Protein AF-A0A541BA22-F1 (afdb_monomer_lite)

pLDDT: mean 78.07, std 19.27, range [31.56, 95.25]

Organism: NCBI:txid2546320

Structure (mmCIF, N/CA/C/O backbone):
data_AF-A0A541BA22-F1
#
_entry.id   AF-A0A541BA22-F1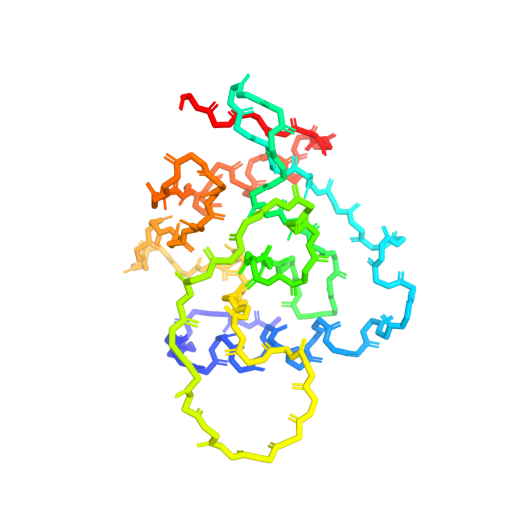
#
loop_
_atom_site.group_PDB
_atom_site.id
_atom_site.type_symbol
_atom_site.label_atom_id
_atom_site.label_alt_id
_atom_site.label_comp_id
_atom_site.label_asym_id
_atom_site.label_entity_id
_atom_site.label_seq_id
_atom_site.pdbx_PDB_ins_code
_atom_site.Cartn_x
_atom_site.Cartn_y
_atom_site.Cartn_z
_atom_site.occupancy
_atom_site.B_iso_or_equiv
_atom_site.auth_seq_id
_atom_site.auth_comp_id
_atom_site.auth_asym_id
_atom_site.auth_atom_id
_atom_site.pdbx_PDB_model_num
ATOM 1 N N . MET A 1 1 ? -7.086 6.406 15.355 1.00 49.22 1 MET A N 1
ATOM 2 C CA . MET A 1 1 ? -6.032 6.806 16.316 1.00 49.22 1 MET A CA 1
ATOM 3 C C . MET A 1 1 ? -5.311 8.042 15.780 1.00 49.22 1 MET A C 1
ATOM 5 O O . MET A 1 1 ? -5.298 8.222 14.571 1.00 49.22 1 MET A O 1
ATOM 9 N N . ASN A 1 2 ? -4.758 8.923 16.625 1.00 51.38 2 ASN A N 1
ATOM 10 C CA . ASN A 1 2 ? -3.969 10.071 16.149 1.00 51.38 2 ASN A CA 1
ATOM 11 C C . ASN A 1 2 ? -2.578 9.576 15.714 1.00 51.38 2 ASN A C 1
ATOM 13 O O . ASN A 1 2 ? -1.650 9.557 16.512 1.00 51.38 2 ASN A O 1
ATOM 17 N N . THR A 1 3 ? -2.424 9.203 14.443 1.00 53.69 3 THR A N 1
ATOM 18 C CA . THR A 1 3 ? -1.160 8.749 13.819 1.00 53.69 3 THR A CA 1
ATOM 19 C C . THR A 1 3 ? -0.038 9.803 13.823 1.00 53.69 3 THR A C 1
ATOM 21 O O . THR A 1 3 ? 1.082 9.524 13.413 1.00 53.69 3 THR A O 1
ATOM 24 N N . ARG A 1 4 ? -0.306 11.014 14.329 1.00 60.06 4 ARG A N 1
ATOM 25 C CA . ARG A 1 4 ? 0.582 12.189 14.311 1.00 60.06 4 ARG A CA 1
ATOM 26 C C . ARG A 1 4 ? 1.812 12.110 15.228 1.00 60.06 4 ARG A C 1
ATOM 28 O O . ARG A 1 4 ? 2.644 13.006 15.162 1.00 60.06 4 ARG A O 1
ATOM 35 N N . THR A 1 5 ? 1.935 11.093 16.083 1.00 70.12 5 THR A N 1
ATOM 36 C CA . THR A 1 5 ? 3.045 10.973 17.056 1.00 70.12 5 THR A CA 1
ATOM 37 C C . THR A 1 5 ? 3.748 9.615 17.039 1.00 70.12 5 THR A C 1
ATOM 39 O O . THR A 1 5 ? 4.572 9.348 17.909 1.00 70.12 5 THR A O 1
ATOM 42 N N . VAL A 1 6 ? 3.420 8.743 16.085 1.00 77.25 6 VAL A N 1
ATOM 43 C CA . VAL A 1 6 ? 3.931 7.367 16.036 1.00 77.25 6 VAL A CA 1
ATOM 44 C C . VAL A 1 6 ? 5.234 7.328 15.237 1.00 77.25 6 VAL A C 1
ATOM 46 O O . VAL A 1 6 ? 5.302 7.854 14.128 1.00 77.25 6 VAL A O 1
ATOM 49 N N . SER A 1 7 ? 6.280 6.698 15.780 1.00 83.19 7 SER A N 1
ATOM 50 C CA . SER A 1 7 ? 7.552 6.541 15.057 1.00 83.19 7 SER A CA 1
ATOM 51 C C . SER A 1 7 ? 7.399 5.633 13.821 1.00 83.19 7 SER A C 1
ATOM 53 O O . SER A 1 7 ? 6.570 4.721 13.835 1.00 83.19 7 SER A O 1
ATOM 55 N N . PRO A 1 8 ? 8.235 5.766 12.771 1.00 83.12 8 PRO A N 1
ATOM 56 C CA . PRO A 1 8 ? 8.148 4.894 11.595 1.00 83.12 8 PRO A CA 1
ATOM 57 C C . PRO A 1 8 ? 8.304 3.397 11.898 1.00 83.12 8 PRO A C 1
ATOM 59 O O . PRO A 1 8 ? 7.750 2.553 11.203 1.00 83.12 8 PRO A O 1
ATOM 62 N N . SER A 1 9 ? 9.086 3.018 12.911 1.00 84.62 9 SER A N 1
ATOM 63 C CA . SER A 1 9 ? 9.182 1.621 13.365 1.00 84.62 9 SER A CA 1
ATOM 64 C C . SER A 1 9 ? 7.898 1.136 14.030 1.00 84.62 9 SER A C 1
ATOM 66 O O . SER A 1 9 ? 7.457 0.022 13.763 1.00 84.62 9 SER A O 1
ATOM 68 N N . GLU A 1 10 ? 7.289 1.972 14.865 1.00 86.31 10 GLU A N 1
ATOM 69 C CA . GLU A 1 10 ? 6.065 1.634 15.587 1.00 86.31 10 GLU A CA 1
ATOM 70 C C . GLU A 1 10 ? 4.869 1.559 14.636 1.00 86.31 10 GLU A C 1
ATOM 72 O O . GLU A 1 10 ? 4.115 0.592 14.682 1.00 86.31 10 GLU A O 1
ATOM 77 N N . ARG A 1 11 ? 4.767 2.483 13.674 1.00 88.75 11 ARG A N 1
ATOM 78 C CA . ARG A 1 11 ? 3.733 2.442 12.633 1.00 88.75 11 ARG A CA 1
ATOM 79 C C . ARG A 1 11 ? 3.809 1.158 11.812 1.00 88.75 11 ARG A C 1
ATOM 81 O O . ARG A 1 11 ? 2.783 0.533 11.561 1.00 88.75 11 ARG A O 1
ATOM 88 N N . ARG A 1 12 ? 5.019 0.720 11.453 1.00 87.44 12 ARG A N 1
ATOM 89 C CA . ARG A 1 12 ? 5.233 -0.556 10.754 1.00 87.44 12 ARG A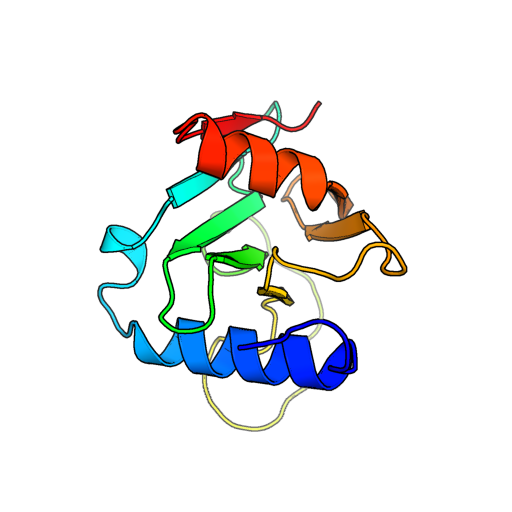 CA 1
ATOM 90 C C . ARG A 1 12 ? 4.843 -1.762 11.612 1.00 87.44 12 ARG A C 1
ATOM 92 O O . ARG A 1 12 ? 4.260 -2.705 11.089 1.00 87.44 12 ARG A O 1
ATOM 99 N N . ALA A 1 13 ? 5.117 -1.735 12.917 1.00 88.81 13 ALA A N 1
ATOM 100 C CA . ALA A 1 13 ? 4.706 -2.801 13.836 1.00 88.81 13 ALA A CA 1
ATOM 101 C C . ALA A 1 13 ? 3.175 -2.877 13.996 1.00 88.81 13 ALA A C 1
ATOM 103 O O . ALA A 1 13 ? 2.604 -3.970 13.970 1.00 88.81 13 ALA A O 1
ATOM 104 N N . ILE A 1 14 ? 2.509 -1.721 14.090 1.00 91.00 14 ILE A N 1
ATOM 105 C CA . ILE A 1 14 ? 1.045 -1.609 14.114 1.00 91.00 14 ILE A CA 1
ATOM 106 C C . ILE A 1 14 ? 0.463 -2.142 12.803 1.00 91.00 14 ILE A C 1
ATOM 108 O O . ILE A 1 14 ? -0.378 -3.036 12.823 1.00 91.00 14 ILE A O 1
ATOM 112 N N . ALA A 1 15 ? 0.970 -1.667 11.662 1.00 90.94 15 ALA A N 1
ATOM 113 C CA . ALA A 1 15 ? 0.528 -2.101 10.340 1.00 90.94 15 ALA A CA 1
ATOM 114 C C . ALA A 1 15 ? 0.686 -3.611 10.142 1.00 90.94 15 ALA A C 1
ATOM 116 O O . ALA A 1 15 ? -0.220 -4.263 9.628 1.00 90.94 15 ALA A O 1
ATOM 117 N N . ARG A 1 16 ? 1.820 -4.175 10.578 1.00 90.69 16 ARG A N 1
ATOM 118 C CA . ARG A 1 16 ? 2.067 -5.619 10.537 1.00 90.69 16 ARG A CA 1
ATOM 119 C C . ARG A 1 16 ? 1.009 -6.371 11.333 1.00 90.69 16 ARG A C 1
ATOM 121 O O . ARG A 1 16 ? 0.335 -7.225 10.772 1.00 90.69 16 ARG A O 1
ATOM 128 N N . THR A 1 17 ? 0.829 -6.001 12.598 1.00 91.88 17 THR A N 1
ATOM 129 C CA . THR A 1 17 ? -0.149 -6.636 13.492 1.00 91.88 17 THR A CA 1
ATOM 130 C C . THR A 1 17 ? -1.564 -6.559 12.912 1.00 91.88 17 THR A C 1
ATOM 132 O O . THR A 1 17 ? -2.296 -7.546 12.922 1.00 91.88 17 THR A O 1
ATOM 135 N N . ALA A 1 18 ? -1.932 -5.409 12.345 1.00 92.06 18 ALA A N 1
ATOM 136 C CA . ALA A 1 18 ? -3.244 -5.183 11.756 1.00 92.06 18 ALA A CA 1
ATOM 137 C C . ALA A 1 18 ? -3.470 -6.003 10.472 1.00 92.06 18 ALA A C 1
ATOM 139 O O . ALA A 1 18 ? -4.567 -6.511 10.252 1.00 92.06 18 ALA A O 1
ATOM 140 N N . VAL A 1 19 ? -2.438 -6.174 9.637 1.00 90.56 19 VAL A N 1
ATOM 141 C CA . VAL A 1 19 ? -2.486 -7.044 8.450 1.00 90.56 19 VAL A CA 1
ATOM 142 C C . VAL A 1 19 ? -2.542 -8.519 8.846 1.00 90.56 19 VAL A C 1
ATOM 144 O O . VAL A 1 19 ? -3.310 -9.274 8.251 1.00 90.56 19 VAL A O 1
ATOM 147 N N . ASP A 1 20 ? -1.774 -8.934 9.853 1.00 89.75 20 ASP A N 1
ATOM 148 C CA . ASP A 1 20 ? -1.761 -10.317 10.340 1.00 89.75 20 ASP A CA 1
ATOM 149 C C . ASP A 1 20 ? -3.123 -10.706 10.946 1.00 89.75 20 ASP A C 1
ATOM 151 O O . ASP A 1 20 ? -3.604 -11.823 10.735 1.00 89.75 20 ASP A O 1
ATOM 155 N N . ALA A 1 21 ? -3.803 -9.761 11.606 1.00 91.44 21 ALA A N 1
ATOM 156 C CA . ALA A 1 21 ? -5.153 -9.939 12.143 1.00 91.44 21 ALA A CA 1
ATOM 157 C C . ALA A 1 21 ? -6.222 -10.220 11.065 1.00 91.44 21 ALA A C 1
ATOM 159 O O . ALA A 1 21 ? -7.239 -10.844 11.371 1.00 91.44 21 ALA A O 1
ATOM 160 N N . LEU A 1 22 ? -5.992 -9.839 9.799 1.00 89.25 22 LEU A N 1
ATOM 161 C CA . LEU A 1 22 ? -6.892 -10.179 8.683 1.00 89.25 22 LEU A CA 1
ATOM 162 C C . LEU A 1 22 ? -6.898 -11.685 8.365 1.00 89.25 22 LEU A C 1
ATOM 164 O O . LEU A 1 22 ? -7.820 -12.199 7.723 1.00 89.25 22 LEU A O 1
ATOM 168 N N . GLY A 1 23 ? -5.854 -12.408 8.777 1.00 86.81 23 GLY A N 1
ATOM 169 C CA . GLY A 1 23 ? -5.737 -13.849 8.598 1.00 86.81 23 GLY A CA 1
ATOM 170 C C . GLY A 1 23 ? -5.786 -14.308 7.134 1.00 86.81 23 GLY A C 1
ATOM 171 O O . GLY A 1 23 ? -5.348 -13.630 6.202 1.00 86.81 23 GLY A O 1
ATOM 172 N N . ARG A 1 24 ? -6.322 -15.518 6.913 1.00 80.94 24 ARG A N 1
ATOM 173 C CA . ARG A 1 24 ? -6.329 -16.184 5.591 1.00 80.94 24 ARG A CA 1
ATOM 174 C C . ARG A 1 24 ? -7.193 -15.476 4.543 1.00 80.94 24 ARG A C 1
ATOM 176 O O . ARG A 1 24 ? -6.981 -15.694 3.355 1.00 80.94 24 ARG A O 1
ATOM 183 N N . GLN A 1 25 ? -8.141 -14.644 4.970 1.00 82.81 25 GLN A N 1
ATOM 184 C CA . GLN A 1 25 ? -9.073 -13.919 4.102 1.00 82.81 25 GLN A CA 1
ATOM 185 C C . GLN A 1 25 ? -8.613 -12.487 3.804 1.00 82.81 25 GLN A C 1
ATOM 187 O O . GLN A 1 25 ? -9.383 -11.691 3.278 1.00 82.81 25 GLN A O 1
ATOM 192 N N . ARG A 1 26 ? -7.335 -12.148 4.053 1.00 86.88 26 ARG A N 1
ATOM 193 C CA . ARG A 1 26 ? -6.797 -10.797 3.806 1.00 86.88 26 ARG A CA 1
ATOM 194 C C . 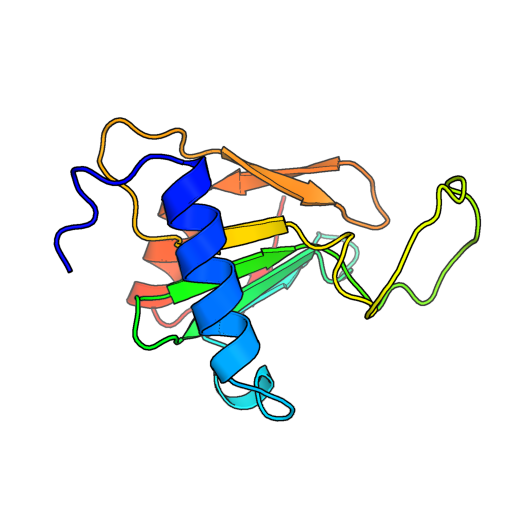ARG A 1 26 ? -7.124 -10.229 2.420 1.00 86.88 26 ARG A C 1
ATOM 196 O O . ARG A 1 26 ? -7.295 -9.025 2.279 1.00 86.88 26 ARG A O 1
ATOM 203 N N . SER A 1 27 ? -7.254 -11.074 1.396 1.00 85.88 27 SER A N 1
ATOM 204 C CA . SER A 1 27 ? -7.618 -10.650 0.038 1.00 85.88 27 SER A CA 1
ATOM 205 C C . SER A 1 27 ? -8.991 -9.982 -0.076 1.00 85.88 27 SER A C 1
ATOM 207 O O . SER A 1 27 ? -9.137 -9.116 -0.937 1.00 85.88 27 SER A O 1
ATOM 209 N N . ASP A 1 28 ? -9.947 -10.311 0.795 1.00 90.38 28 ASP A N 1
ATOM 210 C CA . ASP A 1 28 ? -11.284 -9.696 0.819 1.00 90.38 28 ASP A CA 1
ATOM 211 C C . ASP A 1 28 ? -11.236 -8.249 1.335 1.00 90.38 28 ASP A C 1
ATOM 213 O O . ASP A 1 28 ? -12.125 -7.441 1.076 1.00 90.38 28 ASP A O 1
ATOM 217 N N . HIS A 1 29 ? -10.145 -7.897 2.017 1.00 91.75 29 HIS A N 1
ATOM 218 C CA . HIS A 1 29 ? -9.879 -6.561 2.536 1.00 91.75 29 HIS A CA 1
ATOM 219 C C . HIS A 1 29 ? -9.018 -5.720 1.583 1.00 91.75 29 HIS A C 1
ATOM 221 O O . HIS A 1 29 ? -8.621 -4.612 1.942 1.00 91.75 29 HIS A O 1
ATOM 227 N N . ALA A 1 30 ? -8.690 -6.217 0.386 1.00 93.44 30 ALA A N 1
ATOM 228 C CA . ALA A 1 30 ? -7.867 -5.485 -0.571 1.00 93.44 30 ALA A CA 1
ATOM 229 C C . ALA A 1 30 ? -8.607 -4.248 -1.110 1.00 93.44 30 ALA A C 1
ATOM 231 O O . ALA A 1 30 ? -9.662 -4.354 -1.729 1.00 93.44 30 ALA A O 1
ATOM 232 N N . LEU A 1 31 ? -8.017 -3.071 -0.908 1.00 94.75 31 LEU A N 1
ATOM 233 C CA . LEU A 1 31 ? -8.516 -1.791 -1.406 1.00 94.75 31 LEU A CA 1
ATOM 234 C C . LEU A 1 31 ? -7.915 -1.452 -2.770 1.00 94.75 31 LEU A C 1
ATOM 236 O O . LEU A 1 31 ? -8.653 -1.151 -3.706 1.00 94.75 31 LEU A O 1
ATOM 240 N N . VAL A 1 32 ? -6.584 -1.537 -2.879 1.00 95.25 32 VAL A N 1
ATOM 241 C CA . VAL A 1 32 ? -5.817 -1.163 -4.077 1.00 95.25 32 VAL A CA 1
ATOM 242 C C . VAL A 1 32 ? -4.774 -2.233 -4.368 1.00 95.25 32 VAL A C 1
ATOM 244 O O . VAL A 1 32 ? -4.025 -2.637 -3.478 1.00 95.25 32 VAL A O 1
ATOM 247 N N . ARG A 1 33 ? -4.691 -2.678 -5.622 1.00 93.69 33 ARG A N 1
ATOM 248 C CA . ARG A 1 33 ? -3.613 -3.541 -6.117 1.00 93.69 33 ARG A CA 1
ATOM 249 C C . ARG A 1 33 ? -2.672 -2.730 -6.990 1.00 93.69 33 ARG A C 1
ATOM 251 O O . ARG A 1 33 ? -3.109 -2.069 -7.926 1.00 93.69 33 ARG A O 1
ATOM 258 N N . VAL A 1 34 ? -1.384 -2.810 -6.695 1.00 92.00 34 VAL A N 1
ATOM 259 C CA . VAL A 1 34 ? -0.344 -2.103 -7.434 1.00 92.00 34 VAL A CA 1
ATOM 260 C C . VAL A 1 34 ? 0.369 -3.078 -8.356 1.00 92.00 34 VAL A C 1
ATOM 262 O O . VAL A 1 34 ? 0.830 -4.139 -7.921 1.00 92.00 34 VAL A O 1
ATOM 265 N N . THR A 1 35 ? 0.486 -2.698 -9.623 1.00 91.56 35 THR A N 1
ATOM 266 C CA . THR A 1 35 ? 1.202 -3.453 -10.654 1.00 91.56 35 THR A CA 1
ATOM 267 C C . THR A 1 35 ? 2.283 -2.598 -11.305 1.00 91.56 35 THR A C 1
ATOM 269 O O . THR A 1 35 ? 2.245 -1.375 -11.213 1.00 91.56 35 THR A O 1
ATOM 272 N N . CYS A 1 36 ? 3.283 -3.218 -11.927 1.00 87.81 36 CYS A N 1
ATOM 273 C CA . CYS A 1 36 ? 4.219 -2.506 -12.802 1.00 87.81 36 CYS A CA 1
ATOM 274 C C . CYS A 1 36 ? 3.743 -2.546 -14.269 1.00 87.81 36 CYS A C 1
ATOM 276 O O . CYS A 1 36 ? 2.844 -3.330 -14.581 1.00 87.81 36 CYS A O 1
ATOM 278 N N . PRO A 1 37 ? 4.376 -1.803 -15.201 1.00 87.31 37 PRO A N 1
ATOM 279 C CA . PRO A 1 37 ? 4.008 -1.831 -16.623 1.00 87.31 37 PRO A CA 1
ATOM 280 C C . PRO A 1 37 ? 4.087 -3.223 -17.267 1.00 87.31 37 PRO A C 1
ATOM 282 O O . PRO A 1 37 ? 3.364 -3.515 -18.213 1.00 87.31 37 PRO A O 1
ATOM 285 N N . ALA A 1 38 ? 4.933 -4.110 -16.731 1.00 85.56 38 ALA A N 1
ATOM 286 C CA . ALA A 1 38 ? 5.019 -5.516 -17.136 1.00 85.56 38 ALA A CA 1
ATOM 287 C C . ALA A 1 38 ? 3.968 -6.416 -16.447 1.00 85.56 38 ALA A C 1
ATOM 289 O O . ALA A 1 38 ? 4.098 -7.636 -16.450 1.00 85.56 38 ALA A O 1
ATOM 290 N N . SER A 1 39 ? 2.950 -5.822 -15.816 1.00 84.69 39 SER A N 1
ATOM 291 C CA . SER A 1 39 ? 1.857 -6.495 -15.100 1.00 84.69 39 SER A CA 1
ATOM 292 C C . SER A 1 39 ? 2.282 -7.371 -13.914 1.00 84.69 39 SER A C 1
ATOM 294 O O . SER A 1 39 ? 1.489 -8.170 -13.419 1.00 84.69 39 SER A O 1
ATOM 296 N N . HIS A 1 40 ? 3.504 -7.214 -13.398 1.00 86.12 40 HIS A N 1
ATOM 297 C CA . HIS A 1 40 ? 3.889 -7.869 -12.150 1.00 86.12 40 HIS A CA 1
ATOM 298 C C . HIS A 1 40 ? 3.178 -7.214 -10.970 1.00 86.12 40 HIS A C 1
ATOM 300 O O . HIS A 1 40 ? 3.075 -5.988 -10.908 1.00 86.12 40 HIS A O 1
ATOM 306 N N . HIS A 1 41 ? 2.755 -8.024 -10.002 1.00 87.06 41 HIS A N 1
ATOM 307 C CA . HIS A 1 41 ? 2.292 -7.525 -8.712 1.00 87.06 41 HIS A CA 1
ATOM 308 C C . HIS A 1 41 ? 3.451 -6.869 -7.951 1.00 87.06 41 HIS A C 1
ATOM 310 O O . HIS A 1 41 ? 4.570 -7.386 -7.938 1.00 87.06 41 HIS A O 1
ATOM 316 N N . VAL A 1 42 ? 3.181 -5.707 -7.361 1.00 88.44 42 VAL A N 1
ATOM 317 C CA . VAL A 1 42 ? 4.173 -4.906 -6.632 1.00 88.44 42 VAL A CA 1
ATOM 318 C C . VAL A 1 42 ? 3.778 -4.749 -5.168 1.00 88.44 42 VAL A C 1
ATOM 320 O O . VAL A 1 42 ? 4.609 -4.925 -4.278 1.00 88.44 42 VAL A O 1
ATOM 323 N N . ALA A 1 43 ? 2.515 -4.407 -4.914 1.00 91.25 43 ALA A N 1
ATOM 324 C CA . ALA A 1 43 ? 1.995 -4.196 -3.572 1.00 91.25 43 ALA A CA 1
ATOM 325 C C . ALA A 1 43 ? 0.470 -4.346 -3.534 1.00 91.25 43 ALA A C 1
ATOM 327 O O . ALA A 1 43 ? -0.209 -4.255 -4.560 1.00 91.25 43 ALA A O 1
ATOM 328 N N . THR A 1 44 ? -0.074 -4.535 -2.338 1.00 93.62 44 THR A N 1
ATOM 329 C CA . THR A 1 44 ? -1.515 -4.444 -2.080 1.00 93.62 44 THR A CA 1
ATOM 330 C C . THR A 1 44 ? -1.750 -3.546 -0.876 1.00 93.62 44 THR A C 1
ATOM 332 O O . THR A 1 44 ? -1.053 -3.673 0.126 1.00 93.62 44 THR A O 1
ATOM 335 N N . VAL A 1 45 ? -2.739 -2.660 -0.966 1.00 94.81 45 VAL A N 1
ATOM 336 C CA . VAL A 1 45 ? -3.271 -1.917 0.178 1.00 94.81 45 VAL A CA 1
ATOM 337 C C . VAL A 1 45 ? -4.468 -2.679 0.727 1.00 94.81 45 VAL A C 1
ATOM 339 O O . VAL A 1 45 ? -5.403 -2.963 -0.021 1.00 94.81 45 VAL A O 1
ATOM 342 N N . TYR A 1 46 ? -4.458 -2.987 2.018 1.00 95.12 46 TYR A N 1
ATOM 343 C CA . TYR A 1 46 ? -5.551 -3.639 2.727 1.00 95.12 46 TYR A CA 1
ATOM 344 C C . TYR A 1 46 ? -6.250 -2.666 3.667 1.00 95.12 46 TYR A C 1
ATOM 346 O O . TYR A 1 46 ? -5.617 -1.815 4.287 1.00 95.12 46 TYR A O 1
ATOM 354 N N . ARG A 1 47 ? -7.564 -2.822 3.810 1.00 94.56 47 ARG A N 1
ATOM 355 C CA . ARG A 1 47 ? -8.333 -2.210 4.889 1.00 94.56 47 ARG A CA 1
ATOM 356 C C . ARG A 1 47 ? -8.014 -2.942 6.188 1.00 94.56 47 ARG A C 1
ATOM 358 O O . ARG A 1 47 ? -8.255 -4.143 6.270 1.00 94.56 47 ARG A O 1
ATOM 365 N N . THR A 1 48 ? -7.547 -2.219 7.198 1.00 93.62 48 THR A N 1
ATOM 366 C CA . THR A 1 48 ? -7.358 -2.748 8.556 1.00 93.62 48 THR A CA 1
ATOM 367 C C . THR A 1 48 ? -8.082 -1.865 9.575 1.00 93.62 48 THR A C 1
ATOM 369 O O . THR A 1 48 ? -8.508 -0.760 9.232 1.00 93.62 48 THR A O 1
ATOM 372 N N . GLU A 1 49 ? -8.243 -2.341 10.812 1.00 90.19 49 GLU A N 1
ATOM 373 C CA . GLU A 1 49 ? -8.854 -1.556 11.901 1.00 90.19 49 GLU A CA 1
ATOM 374 C C . GLU A 1 49 ? -8.022 -0.316 12.270 1.00 90.19 49 GLU A C 1
ATOM 376 O O . GLU A 1 49 ? -8.571 0.708 12.673 1.00 90.19 49 GLU A O 1
ATOM 381 N N . GLU A 1 50 ? -6.710 -0.382 12.039 1.00 89.12 50 GLU A N 1
ATOM 382 C CA . GLU A 1 50 ? -5.745 0.690 12.308 1.00 89.12 50 GLU A CA 1
ATOM 383 C C . GLU A 1 50 ? -5.636 1.710 11.161 1.00 89.12 50 GLU A C 1
ATOM 385 O O . GLU A 1 50 ? -4.891 2.683 11.260 1.00 89.12 50 GLU A O 1
ATOM 390 N N . GLY A 1 51 ? -6.380 1.491 10.073 1.00 91.56 51 GLY A N 1
ATOM 391 C CA . GLY A 1 51 ? -6.320 2.274 8.840 1.00 91.56 51 GLY A CA 1
ATOM 392 C C . GLY A 1 51 ? -5.816 1.453 7.649 1.00 91.56 51 GLY A C 1
ATOM 393 O O . GLY A 1 51 ? -5.502 0.264 7.777 1.00 91.56 51 GLY A O 1
ATOM 394 N N . PRO A 1 52 ? -5.771 2.025 6.436 1.00 93.88 52 PRO A N 1
ATOM 395 C CA . PRO A 1 52 ? -5.289 1.294 5.276 1.00 93.88 52 PRO A CA 1
ATOM 396 C C . PRO A 1 52 ? -3.780 1.010 5.384 1.00 93.88 52 PRO A C 1
ATOM 398 O O . PRO A 1 52 ? -2.979 1.912 5.638 1.00 93.88 52 PRO A O 1
ATOM 401 N N . ALA A 1 53 ? -3.386 -0.244 5.165 1.00 93.31 53 ALA A N 1
ATOM 402 C CA . ALA A 1 53 ? -2.004 -0.709 5.270 1.00 93.31 53 ALA A CA 1
ATOM 403 C C . ALA A 1 53 ? -1.497 -1.230 3.926 1.00 93.31 53 ALA A C 1
ATOM 405 O O . ALA A 1 53 ? -2.165 -2.033 3.276 1.00 93.31 53 ALA A O 1
ATOM 406 N N . VAL A 1 54 ? -0.313 -0.791 3.504 1.00 92.88 54 VAL A N 1
ATOM 407 C CA . VAL A 1 54 ? 0.374 -1.316 2.324 1.00 92.88 54 VAL A CA 1
ATOM 408 C C . VAL A 1 54 ? 1.209 -2.535 2.697 1.00 92.88 54 VAL A C 1
ATOM 410 O O . VAL A 1 54 ? 1.853 -2.569 3.743 1.00 92.88 54 VAL A O 1
ATOM 413 N N . VAL A 1 55 ? 1.229 -3.522 1.808 1.00 91.44 55 VAL A N 1
ATOM 414 C CA . VAL A 1 55 ? 2.091 -4.703 1.885 1.00 91.44 55 VAL A CA 1
ATOM 415 C C . VAL A 1 55 ? 2.839 -4.850 0.566 1.00 91.44 55 VAL A C 1
ATOM 417 O O . VAL A 1 55 ? 2.205 -4.935 -0.490 1.00 91.44 55 VAL A O 1
ATOM 420 N N . SER A 1 56 ? 4.171 -4.912 0.616 1.00 87.56 56 SER A N 1
ATOM 421 C CA . SER A 1 56 ? 5.042 -5.165 -0.537 1.00 87.56 56 SER A CA 1
ATOM 422 C C . SER A 1 56 ? 6.041 -6.315 -0.271 1.00 87.56 56 SER A C 1
ATOM 424 O O . SER A 1 56 ? 6.855 -6.258 0.643 1.00 87.56 56 SER A O 1
ATOM 426 N N . GLY A 1 57 ? 5.940 -7.367 -1.103 1.00 72.44 57 GLY A N 1
ATOM 427 C CA . GLY A 1 57 ? 6.829 -8.541 -1.303 1.00 72.44 57 GLY A CA 1
ATOM 428 C C . GLY A 1 57 ? 7.148 -9.475 -0.115 1.00 72.44 57 GLY A C 1
ATOM 429 O O . GLY A 1 57 ? 7.992 -9.126 0.680 1.00 72.44 57 GLY A O 1
ATOM 430 N N . GLY A 1 58 ? 6.689 -10.733 0.018 1.00 49.12 58 GLY A N 1
ATOM 431 C CA . GLY A 1 58 ? 6.005 -11.662 -0.905 1.00 49.12 58 GLY A CA 1
ATOM 432 C C . GLY A 1 58 ? 5.190 -12.760 -0.165 1.00 49.12 58 GLY A C 1
ATOM 433 O O . GLY A 1 58 ? 5.039 -12.630 1.045 1.00 49.12 58 GLY A O 1
ATOM 434 N N . PRO A 1 59 ? 4.649 -13.829 -0.818 1.00 47.31 59 PRO A N 1
ATOM 435 C CA . PRO A 1 59 ? 5.004 -14.401 -2.123 1.00 47.31 59 PRO A CA 1
ATOM 436 C C . PRO A 1 59 ? 3.863 -14.407 -3.167 1.00 47.31 59 PRO A C 1
ATOM 438 O O . PRO A 1 59 ? 2.797 -14.965 -2.939 1.00 47.31 59 PRO A O 1
ATOM 441 N N . HIS A 1 60 ? 4.156 -13.894 -4.366 1.00 44.28 60 HIS A N 1
ATOM 442 C CA . HIS A 1 60 ? 3.640 -14.390 -5.656 1.00 44.28 60 HIS A CA 1
ATOM 443 C C . HIS A 1 60 ? 4.682 -14.123 -6.761 1.00 44.28 60 HIS A C 1
ATOM 445 O O . HIS A 1 60 ? 4.365 -13.661 -7.852 1.00 44.28 60 HIS A O 1
ATOM 451 N N . THR A 1 61 ? 5.963 -14.387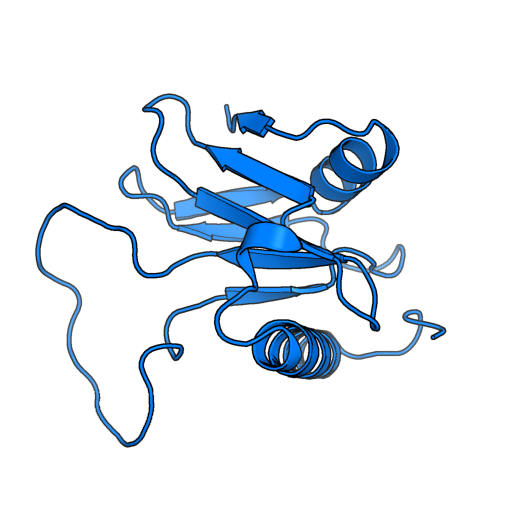 -6.494 1.00 39.28 61 THR A N 1
ATOM 452 C CA . THR A 1 61 ? 6.977 -14.483 -7.551 1.00 39.28 61 THR A CA 1
ATOM 453 C C . THR A 1 61 ? 6.975 -15.909 -8.093 1.00 39.28 61 THR A C 1
ATOM 455 O O . THR A 1 61 ? 7.716 -16.777 -7.641 1.00 39.28 61 THR A O 1
ATOM 458 N N . HIS A 1 62 ? 6.134 -16.168 -9.095 1.00 41.53 62 HIS A N 1
ATOM 459 C CA . HIS A 1 62 ? 6.448 -17.227 -10.050 1.00 41.53 62 HIS A CA 1
ATOM 460 C C . HIS A 1 62 ? 7.621 -16.733 -10.902 1.00 41.53 62 HIS A C 1
ATOM 462 O O . HIS A 1 62 ? 7.413 -16.067 -11.909 1.00 41.53 62 HIS A O 1
ATOM 468 N N . GLY A 1 63 ? 8.856 -17.010 -10.482 1.00 37.47 63 GLY A N 1
ATOM 469 C CA . GLY A 1 63 ? 10.020 -16.751 -11.329 1.00 37.47 63 GLY A CA 1
ATOM 470 C C . GLY A 1 63 ? 11.308 -16.442 -10.578 1.00 37.47 63 GLY A C 1
ATOM 471 O O . GLY A 1 63 ? 11.436 -15.385 -9.979 1.00 37.47 63 GLY A O 1
ATOM 472 N N . SER A 1 64 ? 12.242 -17.387 -10.701 1.00 36.56 64 SER A N 1
ATOM 473 C CA . SER A 1 64 ? 13.697 -17.322 -10.487 1.00 36.56 64 SER A CA 1
ATOM 474 C C . SER A 1 64 ? 14.244 -16.949 -9.102 1.00 36.56 64 SER A C 1
ATOM 476 O O . SER A 1 64 ? 14.308 -15.787 -8.716 1.00 36.56 64 SER A O 1
ATOM 478 N N . ARG A 1 65 ? 14.704 -18.013 -8.425 1.00 45.81 65 ARG A N 1
ATOM 479 C CA . ARG A 1 65 ? 16.016 -18.201 -7.774 1.00 45.81 65 ARG A CA 1
ATOM 480 C C . ARG A 1 65 ? 16.919 -16.969 -7.598 1.00 45.81 65 ARG A C 1
ATOM 482 O O . ARG A 1 65 ? 17.200 -16.257 -8.554 1.00 45.81 65 ARG A O 1
ATOM 489 N N . ASP A 1 66 ? 17.483 -16.930 -6.391 1.00 45.69 66 ASP A N 1
ATOM 490 C CA . ASP A 1 66 ? 18.715 -16.259 -5.957 1.00 45.69 66 ASP A CA 1
ATOM 491 C C . ASP A 1 66 ? 18.540 -14.913 -5.257 1.00 45.69 66 ASP A C 1
ATOM 493 O O . ASP A 1 66 ? 18.853 -13.879 -5.824 1.00 45.69 66 ASP A O 1
ATOM 497 N N . PHE A 1 67 ? 18.168 -14.947 -3.970 1.00 39.88 67 PHE A N 1
ATOM 498 C CA . PHE A 1 67 ? 18.869 -14.156 -2.952 1.00 39.88 67 PHE A CA 1
ATOM 499 C C . PHE A 1 67 ? 18.985 -14.957 -1.647 1.00 39.88 67 PHE A C 1
ATOM 501 O O . PHE A 1 67 ? 18.098 -15.721 -1.277 1.00 39.88 67 PHE A O 1
ATOM 508 N N . VAL A 1 68 ? 20.162 -14.825 -1.044 1.00 35.66 68 VAL A N 1
ATOM 509 C CA . VAL A 1 68 ? 20.805 -15.716 -0.075 1.00 35.66 68 VAL A CA 1
ATOM 510 C C . VAL A 1 68 ? 20.032 -15.838 1.240 1.00 35.66 68 VAL A C 1
ATOM 512 O O . VAL A 1 68 ? 19.577 -14.850 1.809 1.00 35.66 68 VAL A O 1
ATOM 515 N N . ASP A 1 69 ? 19.944 -17.082 1.703 1.00 40.06 69 ASP A N 1
ATOM 516 C CA . ASP A 1 69 ? 19.388 -17.523 2.977 1.00 40.06 69 ASP A CA 1
ATOM 517 C C . ASP A 1 69 ? 20.214 -16.983 4.161 1.00 40.06 69 ASP A C 1
ATOM 519 O O . ASP A 1 69 ? 21.442 -17.098 4.199 1.00 40.06 69 ASP A O 1
ATOM 523 N N . THR A 1 70 ? 19.549 -16.390 5.148 1.00 36.47 70 THR A N 1
ATOM 524 C CA . THR A 1 70 ? 20.089 -16.218 6.502 1.00 36.47 70 THR A CA 1
ATOM 525 C C . THR A 1 70 ? 18.942 -16.465 7.480 1.00 36.47 70 THR A C 1
ATOM 527 O O . THR A 1 70 ? 18.051 -15.632 7.638 1.00 36.47 70 THR A O 1
ATOM 530 N N . ALA A 1 71 ? 18.975 -17.655 8.089 1.00 37.09 71 ALA A N 1
ATOM 531 C CA . ALA A 1 71 ? 18.080 -18.167 9.131 1.00 37.09 71 ALA A CA 1
ATOM 532 C C . ALA A 1 71 ? 18.030 -17.219 10.357 1.00 37.09 71 ALA A C 1
ATOM 534 O O . ALA A 1 71 ? 18.988 -16.497 10.611 1.00 37.09 71 ALA A O 1
ATOM 535 N N . HIS A 1 72 ? 16.956 -17.132 11.153 1.00 34.59 72 HIS A N 1
ATOM 536 C CA . HIS A 1 72 ? 16.426 -18.188 12.025 1.00 34.59 72 HIS A CA 1
ATOM 537 C C . HIS A 1 72 ? 14.961 -17.922 12.455 1.00 34.59 72 HIS A C 1
ATOM 539 O O . HIS A 1 72 ? 14.613 -16.802 12.805 1.00 34.59 72 HIS A O 1
ATOM 545 N N . HIS A 1 73 ? 14.173 -19.006 12.533 1.00 31.56 73 HIS A N 1
ATOM 546 C CA . HIS A 1 73 ? 12.871 -19.178 13.210 1.00 31.56 73 HIS A CA 1
ATOM 547 C C . HIS A 1 73 ? 11.632 -18.398 12.714 1.00 31.56 73 HIS A C 1
ATOM 549 O O . HIS A 1 73 ? 11.433 -17.243 13.055 1.00 31.56 73 HIS A O 1
ATOM 555 N N . GLY A 1 74 ? 10.696 -19.139 12.100 1.00 33.16 74 GLY A N 1
ATOM 556 C CA . GLY A 1 74 ? 9.251 -18.904 12.247 1.00 33.16 74 GLY A CA 1
ATOM 557 C C . GLY A 1 74 ? 8.584 -18.035 11.178 1.00 33.16 74 GLY A C 1
ATOM 558 O O . GLY A 1 74 ? 8.740 -16.825 11.174 1.00 33.16 74 GLY A O 1
ATOM 559 N N . ASP A 1 75 ? 7.767 -18.692 10.353 1.00 35.12 75 ASP A N 1
ATOM 560 C CA . ASP A 1 75 ? 6.748 -18.147 9.445 1.00 35.12 75 ASP A CA 1
ATOM 561 C C . ASP A 1 75 ? 7.178 -17.219 8.290 1.00 35.12 75 ASP A C 1
ATOM 563 O O . ASP A 1 75 ? 7.925 -16.251 8.395 1.00 35.12 75 ASP A O 1
ATOM 567 N N . SER A 1 76 ? 6.653 -17.549 7.114 1.00 40.38 76 SER A N 1
ATOM 568 C CA . SER A 1 76 ? 6.997 -17.039 5.784 1.00 40.38 76 SER A CA 1
ATOM 569 C C . SER A 1 76 ? 6.503 -15.610 5.488 1.00 40.38 76 SER A C 1
ATOM 571 O O . SER A 1 76 ? 5.882 -15.375 4.455 1.00 40.38 76 SER A O 1
ATOM 573 N N . LEU A 1 77 ? 6.787 -14.652 6.377 1.00 48.53 77 LEU A N 1
ATOM 574 C CA . LEU A 1 77 ? 6.424 -13.228 6.238 1.00 48.53 77 LEU A CA 1
ATOM 575 C C . LEU A 1 77 ? 7.613 -12.266 6.436 1.00 48.53 77 LEU A C 1
ATOM 577 O O . LEU A 1 77 ? 7.471 -11.056 6.261 1.00 48.53 77 LEU A O 1
ATOM 581 N N . GLY A 1 78 ? 8.805 -12.785 6.753 1.00 44.12 78 GLY A N 1
ATOM 582 C CA . GLY A 1 78 ? 9.987 -11.978 7.088 1.00 44.12 78 GLY A CA 1
ATOM 583 C C . GLY A 1 78 ? 10.564 -11.109 5.960 1.00 44.12 78 GLY A C 1
ATOM 584 O O . GLY A 1 78 ? 11.432 -10.283 6.229 1.00 44.12 78 GLY A O 1
ATOM 585 N N . SER A 1 79 ? 10.103 -11.258 4.711 1.00 61.41 79 SER A N 1
ATOM 586 C CA . SER A 1 79 ? 10.554 -10.426 3.583 1.00 61.41 79 SER A CA 1
ATOM 587 C C . SER A 1 79 ? 9.624 -9.252 3.259 1.00 61.41 79 SER A C 1
ATOM 589 O O . SER A 1 79 ? 10.032 -8.373 2.502 1.00 61.41 79 SER A O 1
ATOM 591 N N . GLU A 1 80 ? 8.395 -9.248 3.792 1.00 77.44 80 GLU A N 1
ATOM 592 C CA . GLU A 1 80 ? 7.372 -8.243 3.482 1.00 77.44 80 GLU A CA 1
ATOM 593 C C . GLU A 1 80 ? 7.679 -6.907 4.151 1.00 77.44 80 GLU A C 1
ATOM 595 O O . GLU A 1 80 ? 7.867 -6.814 5.364 1.00 77.44 80 GLU A O 1
ATOM 600 N N . PHE A 1 81 ? 7.667 -5.842 3.356 1.00 85.94 81 PHE A N 1
ATOM 601 C CA . PHE A 1 81 ? 7.556 -4.493 3.874 1.00 85.94 81 PHE A CA 1
ATOM 602 C C . PHE A 1 81 ? 6.076 -4.183 4.092 1.00 85.94 81 PHE A C 1
ATOM 604 O O . PHE A 1 81 ? 5.261 -4.306 3.176 1.00 85.94 81 PHE A O 1
ATOM 611 N N . VAL A 1 82 ? 5.729 -3.806 5.321 1.00 90.31 82 VAL A N 1
ATOM 612 C CA . VAL A 1 82 ? 4.362 -3.451 5.707 1.00 90.31 82 VAL A CA 1
ATOM 613 C C . VAL A 1 82 ? 4.379 -2.147 6.467 1.00 90.31 82 VAL A C 1
ATOM 615 O O . VAL A 1 82 ? 5.181 -1.973 7.384 1.00 90.31 82 VAL A O 1
ATOM 618 N N . ASP A 1 83 ? 3.502 -1.236 6.066 1.00 91.25 83 ASP A N 1
ATOM 619 C CA . ASP A 1 83 ? 3.350 0.067 6.696 1.00 91.25 83 ASP A CA 1
ATOM 620 C C . ASP A 1 83 ? 1.904 0.564 6.551 1.00 91.25 83 ASP A C 1
ATOM 622 O O . ASP A 1 83 ? 1.210 0.184 5.607 1.00 91.25 83 ASP A O 1
ATOM 626 N N . LEU A 1 84 ? 1.428 1.417 7.460 1.00 91.88 84 LEU A N 1
ATOM 627 C CA . LEU A 1 84 ? 0.177 2.149 7.220 1.00 91.88 84 LEU A CA 1
ATOM 628 C C . LEU A 1 84 ? 0.418 3.106 6.057 1.00 91.88 84 LEU A C 1
ATOM 630 O O . LEU A 1 84 ? 1.561 3.507 5.861 1.00 91.88 84 LEU A O 1
ATOM 634 N N . ILE A 1 85 ? -0.607 3.490 5.295 1.00 90.69 85 ILE A N 1
ATOM 635 C CA . ILE A 1 85 ? -0.479 4.585 4.317 1.00 90.69 85 ILE A CA 1
ATOM 636 C C . ILE A 1 85 ? -0.884 5.923 4.923 1.00 90.69 85 ILE A C 1
ATOM 638 O O . ILE A 1 85 ? -0.466 6.952 4.421 1.00 90.69 85 ILE A O 1
ATOM 642 N N . GLU A 1 86 ? -1.635 5.954 6.019 1.00 84.12 86 GLU A N 1
ATOM 643 C CA . GLU A 1 86 ? -1.907 7.191 6.752 1.00 84.12 86 GLU A CA 1
ATOM 644 C C . GLU A 1 86 ? -0.657 7.584 7.553 1.00 84.12 86 GLU A C 1
ATOM 646 O O . GLU A 1 86 ? -0.289 6.923 8.523 1.00 84.12 86 GLU A O 1
ATOM 651 N N . ALA A 1 87 ? 0.031 8.635 7.105 1.00 69.94 87 ALA A N 1
ATOM 652 C CA . ALA A 1 87 ? 1.176 9.235 7.788 1.00 69.94 87 ALA A CA 1
ATOM 653 C C . ALA A 1 87 ? 0.906 10.702 8.105 1.00 69.94 87 ALA A C 1
ATOM 655 O O . ALA A 1 87 ? 0.037 11.333 7.500 1.00 69.94 87 ALA A O 1
ATOM 656 N N . SER A 1 88 ? 1.693 11.251 9.029 1.00 66.62 88 SER A N 1
ATOM 657 C CA . SER A 1 88 ? 1.730 12.700 9.230 1.00 66.62 88 SER A CA 1
ATOM 658 C C . SER A 1 88 ? 2.377 13.419 8.035 1.00 66.62 88 SER A C 1
ATOM 660 O O . SER A 1 88 ? 3.120 12.821 7.261 1.00 66.62 88 SER A O 1
ATOM 662 N N . GLU A 1 89 ? 2.129 14.722 7.907 1.00 66.31 89 GLU A N 1
ATOM 663 C CA . GLU A 1 89 ? 2.680 15.580 6.842 1.00 66.31 89 GLU A CA 1
ATOM 664 C C . GLU A 1 89 ? 4.218 15.676 6.824 1.00 66.31 89 GLU A C 1
ATOM 666 O O . GLU A 1 89 ? 4.796 16.111 5.833 1.00 66.31 89 GLU A O 1
ATOM 671 N N . PHE A 1 90 ? 4.882 15.266 7.908 1.00 67.62 90 PHE A N 1
ATOM 672 C CA . PHE A 1 90 ? 6.338 15.323 8.060 1.00 67.62 90 PHE A CA 1
ATOM 673 C C . PHE A 1 90 ? 7.048 14.037 7.633 1.00 67.62 90 PHE A C 1
ATOM 675 O O . PHE A 1 90 ? 8.270 13.942 7.742 1.00 67.62 90 PHE A O 1
ATOM 682 N N . GLU A 1 91 ? 6.298 13.025 7.208 1.00 72.69 91 GLU A N 1
ATOM 683 C CA . GLU A 1 91 ? 6.862 11.730 6.853 1.00 72.69 91 GLU A CA 1
ATOM 684 C C . GLU A 1 91 ? 7.213 11.638 5.377 1.00 72.69 91 GLU A C 1
ATOM 686 O O . GLU A 1 91 ? 6.599 12.286 4.530 1.00 72.69 91 GLU A O 1
ATOM 691 N N . ASP A 1 92 ? 8.191 10.785 5.076 1.00 77.94 92 ASP A N 1
ATOM 692 C CA . ASP A 1 92 ? 8.566 10.518 3.697 1.00 77.94 92 ASP A CA 1
ATOM 693 C C . ASP A 1 92 ? 7.394 9.867 2.944 1.00 77.94 92 ASP A C 1
ATOM 695 O O . ASP A 1 92 ? 6.780 8.890 3.397 1.00 77.94 92 ASP A O 1
ATOM 699 N N . ASP A 1 93 ? 7.082 10.440 1.787 1.00 86.31 93 ASP A N 1
ATOM 700 C CA . ASP A 1 93 ? 6.053 9.943 0.884 1.00 86.31 93 ASP A CA 1
ATOM 701 C C . ASP A 1 93 ? 6.506 8.662 0.162 1.00 86.31 93 ASP A C 1
ATOM 703 O O . ASP A 1 93 ? 5.675 7.882 -0.301 1.00 86.31 93 ASP A O 1
ATOM 707 N N . ALA A 1 94 ? 7.816 8.413 0.086 1.00 87.31 94 ALA A N 1
ATOM 708 C CA . ALA A 1 94 ? 8.410 7.282 -0.604 1.00 87.31 94 ALA A CA 1
ATOM 709 C C . ALA A 1 94 ? 8.314 5.980 0.206 1.00 87.31 94 ALA A C 1
ATOM 711 O O . ALA A 1 94 ? 8.898 5.816 1.279 1.00 87.31 94 ALA A O 1
ATOM 712 N N . LEU A 1 95 ? 7.645 4.988 -0.375 1.00 86.38 95 LEU A N 1
ATOM 713 C CA . LEU A 1 95 ? 7.545 3.629 0.143 1.00 86.38 95 LEU A CA 1
ATOM 714 C C . LEU A 1 95 ? 8.409 2.690 -0.707 1.00 86.38 95 LEU A C 1
ATOM 716 O O . LEU A 1 95 ? 8.164 2.571 -1.914 1.00 86.38 95 LEU A O 1
ATOM 720 N N . PRO A 1 96 ? 9.402 1.999 -0.121 1.00 85.25 96 PRO A N 1
ATOM 721 C CA . PRO A 1 96 ? 10.227 1.065 -0.869 1.00 85.25 96 PRO A CA 1
ATOM 722 C C . PRO A 1 96 ? 9.403 -0.163 -1.259 1.00 85.25 96 PRO A C 1
ATOM 724 O O . PRO A 1 96 ? 8.777 -0.815 -0.421 1.00 85.25 96 PRO A O 1
ATOM 727 N N . VAL A 1 97 ? 9.438 -0.519 -2.541 1.00 85.56 97 VAL A N 1
ATOM 728 C CA . VAL A 1 97 ? 8.808 -1.741 -3.044 1.00 85.56 97 VAL A CA 1
ATOM 729 C C . VAL A 1 97 ? 9.755 -2.516 -3.947 1.00 85.56 97 VAL A C 1
ATOM 731 O O . VAL A 1 97 ? 10.673 -1.974 -4.569 1.00 85.56 97 VAL A O 1
ATOM 734 N N . ARG A 1 98 ? 9.533 -3.826 -4.026 1.00 80.94 98 ARG A N 1
ATOM 735 C CA . ARG A 1 98 ? 10.273 -4.707 -4.926 1.00 80.94 98 ARG A CA 1
ATOM 736 C C . ARG A 1 98 ? 9.319 -5.323 -5.930 1.00 80.94 98 ARG A C 1
ATOM 738 O O . ARG A 1 98 ? 8.263 -5.829 -5.577 1.00 80.94 98 ARG A O 1
ATOM 745 N N . CYS A 1 99 ? 9.731 -5.276 -7.184 1.00 81.06 99 CYS A N 1
ATOM 746 C CA . CYS A 1 99 ? 9.085 -5.928 -8.306 1.00 81.06 99 CYS A CA 1
ATOM 747 C C . CYS A 1 99 ? 10.091 -6.905 -8.931 1.00 81.06 99 CYS A C 1
ATOM 749 O O . CYS A 1 99 ? 11.300 -6.709 -8.796 1.00 81.06 99 CYS A O 1
ATOM 751 N N . ALA A 1 100 ? 9.626 -7.899 -9.692 1.00 76.50 100 ALA A N 1
ATOM 752 C CA . ALA A 1 100 ? 10.513 -8.712 -10.533 1.00 76.50 100 ALA A CA 1
ATOM 753 C C . ALA A 1 100 ? 11.332 -7.853 -11.525 1.00 76.50 100 ALA A C 1
ATOM 755 O O . ALA A 1 100 ? 12.425 -8.232 -11.927 1.00 76.50 100 ALA A O 1
ATOM 756 N N . CYS A 1 101 ? 10.845 -6.654 -11.867 1.00 79.00 101 CYS A N 1
ATOM 757 C CA . CYS A 1 101 ? 11.562 -5.670 -12.683 1.00 79.00 101 CYS A CA 1
ATOM 758 C C . CYS A 1 101 ? 12.643 -4.871 -11.927 1.00 79.00 101 CYS A C 1
ATOM 760 O O . CYS A 1 101 ? 13.271 -4.005 -12.532 1.00 79.00 101 CYS A O 1
ATOM 762 N N . GLY A 1 102 ? 12.819 -5.084 -10.620 1.00 77.81 102 GLY A N 1
ATOM 763 C CA . GLY A 1 102 ? 13.778 -4.365 -9.780 1.00 77.81 102 GLY A CA 1
ATOM 764 C C . GLY A 1 102 ? 13.142 -3.568 -8.637 1.00 77.81 102 GLY A C 1
ATOM 765 O O . GLY A 1 102 ? 11.936 -3.634 -8.382 1.00 77.81 102 GLY A O 1
ATOM 766 N N . ALA A 1 103 ? 13.986 -2.817 -7.924 1.00 81.56 103 ALA A N 1
ATOM 767 C CA . ALA A 1 103 ? 13.550 -1.910 -6.867 1.00 81.56 103 ALA A CA 1
ATOM 768 C C . ALA A 1 103 ? 12.766 -0.732 -7.461 1.00 81.56 103 ALA A C 1
ATOM 770 O O . ALA A 1 103 ? 13.154 -0.168 -8.486 1.00 81.56 103 ALA A O 1
ATOM 771 N N . ARG A 1 104 ? 11.656 -0.379 -6.818 1.00 83.44 104 ARG A N 1
ATOM 772 C CA . ARG A 1 104 ? 10.798 0.750 -7.180 1.00 83.44 104 ARG A CA 1
ATOM 773 C C . ARG A 1 104 ? 10.361 1.471 -5.906 1.00 83.44 104 ARG A C 1
ATOM 775 O O . ARG A 1 104 ? 10.580 0.985 -4.795 1.00 83.44 104 ARG A O 1
ATOM 782 N N . THR A 1 105 ? 9.708 2.607 -6.090 1.00 87.06 105 THR A N 1
ATOM 783 C CA . THR A 1 105 ? 9.151 3.413 -5.006 1.00 87.06 105 THR A CA 1
ATOM 784 C C . THR A 1 105 ? 7.680 3.670 -5.294 1.00 87.06 105 THR A C 1
ATOM 786 O O . THR A 1 105 ? 7.320 3.903 -6.447 1.00 87.06 105 THR A O 1
ATOM 789 N N . LEU A 1 106 ? 6.841 3.618 -4.261 1.00 89.69 106 LEU A N 1
ATOM 790 C CA . LEU A 1 106 ? 5.456 4.088 -4.307 1.00 89.69 106 LEU A CA 1
ATOM 791 C C . LEU A 1 106 ? 5.313 5.395 -3.537 1.00 89.69 106 LEU A C 1
ATOM 793 O O . LEU A 1 106 ? 5.998 5.589 -2.540 1.00 89.69 106 LEU A O 1
ATOM 797 N N . SER A 1 107 ? 4.393 6.250 -3.978 1.00 90.75 107 SER A N 1
ATOM 798 C CA . SER A 1 107 ? 3.957 7.417 -3.214 1.00 90.75 107 SER A CA 1
ATOM 799 C C . SER A 1 107 ? 2.831 7.018 -2.266 1.00 90.75 107 SER A C 1
ATOM 801 O O . SER A 1 107 ? 1.816 6.446 -2.672 1.00 90.75 107 SER A O 1
ATOM 803 N N . ARG A 1 108 ? 2.996 7.337 -0.988 1.00 91.19 108 ARG A N 1
ATOM 804 C CA . ARG A 1 108 ? 1.988 7.146 0.048 1.00 91.19 108 ARG A CA 1
ATOM 805 C C . ARG A 1 108 ? 0.740 7.986 -0.237 1.00 91.19 108 ARG A C 1
ATOM 807 O O . ARG A 1 108 ? -0.370 7.464 -0.152 1.00 91.19 108 ARG A O 1
ATOM 814 N N . GLN A 1 109 ? 0.912 9.243 -0.636 1.00 90.94 109 GLN A N 1
ATOM 815 C CA . GLN A 1 109 ? -0.174 10.136 -1.040 1.00 90.94 109 GLN A CA 1
ATOM 816 C C . GLN A 1 109 ? -0.918 9.619 -2.273 1.00 90.94 109 GLN A C 1
ATOM 818 O O . GLN A 1 109 ? -2.134 9.759 -2.367 1.00 90.94 109 GLN A O 1
ATOM 823 N N . GLU A 1 110 ? -0.215 9.021 -3.234 1.00 92.06 110 GLU A N 1
ATOM 824 C CA . GLU A 1 110 ? -0.857 8.417 -4.401 1.00 92.06 110 GLU A CA 1
ATOM 825 C C . GLU A 1 110 ? -1.722 7.212 -4.011 1.00 92.06 110 GLU A C 1
ATOM 827 O O . GLU A 1 110 ? -2.857 7.104 -4.475 1.00 92.06 110 GLU A O 1
ATOM 832 N N . LEU A 1 111 ? -1.247 6.366 -3.091 1.00 92.56 111 LEU A N 1
ATOM 833 C CA . LEU A 1 111 ? -2.050 5.271 -2.539 1.00 92.56 111 LEU A CA 1
ATOM 834 C C . LEU A 1 111 ? -3.268 5.782 -1.760 1.00 92.56 111 LEU A C 1
ATOM 836 O O . LEU A 1 111 ? -4.352 5.224 -1.912 1.00 92.56 111 LEU A O 1
ATOM 840 N N . GLN A 1 112 ? -3.121 6.845 -0.964 1.00 92.75 112 GLN A N 1
ATOM 841 C CA . GLN A 1 112 ? -4.249 7.473 -0.266 1.00 92.75 112 GLN A CA 1
ATOM 842 C C . GLN A 1 112 ? -5.291 7.993 -1.260 1.00 92.75 112 GLN A C 1
ATOM 844 O O . GLN A 1 112 ? -6.459 7.624 -1.169 1.00 92.75 112 GLN A O 1
ATOM 849 N N . ARG A 1 113 ? -4.861 8.754 -2.277 1.00 92.50 113 ARG A N 1
ATOM 850 C CA . ARG A 1 113 ? -5.746 9.237 -3.347 1.00 92.50 113 ARG A CA 1
ATOM 851 C C . ARG A 1 113 ? -6.434 8.088 -4.080 1.00 92.50 113 ARG A C 1
ATOM 853 O O . ARG A 1 113 ? -7.614 8.193 -4.412 1.00 92.50 113 ARG A O 1
ATOM 860 N N . ALA A 1 114 ? -5.733 6.982 -4.330 1.00 93.88 114 ALA A N 1
ATOM 861 C CA . ALA A 1 114 ? -6.322 5.795 -4.943 1.00 93.88 114 ALA A CA 1
ATOM 862 C C . ALA A 1 114 ? -7.408 5.168 -4.051 1.00 93.88 114 ALA A C 1
ATOM 864 O O . ALA A 1 114 ? -8.475 4.822 -4.551 1.00 93.88 114 ALA A O 1
ATOM 865 N N . VAL A 1 115 ? -7.185 5.085 -2.735 1.00 93.62 115 VAL A N 1
ATOM 866 C CA . VAL A 1 115 ? -8.193 4.608 -1.772 1.00 93.62 115 VAL A CA 1
ATOM 867 C C . VAL A 1 115 ? -9.409 5.538 -1.734 1.00 93.62 115 VAL A C 1
ATOM 869 O O . VAL A 1 115 ? -10.537 5.065 -1.853 1.00 93.62 115 VAL A O 1
ATOM 872 N N . GLU A 1 116 ? -9.199 6.850 -1.628 1.00 93.38 116 GLU A N 1
ATOM 873 C CA . GLU A 1 116 ? -10.273 7.854 -1.575 1.00 93.38 116 GLU A CA 1
ATOM 874 C C . GLU A 1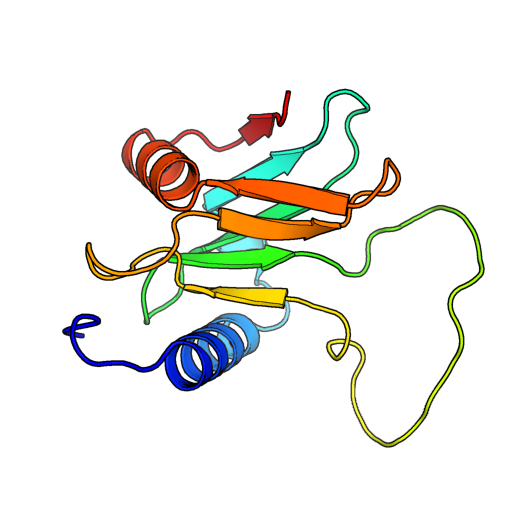 116 ? -11.111 7.880 -2.862 1.00 93.38 116 GLU A C 1
ATOM 876 O O . GLU A 1 116 ? -12.342 7.933 -2.825 1.00 93.38 116 GLU A O 1
ATOM 881 N N . SER A 1 117 ? -10.450 7.781 -4.017 1.00 94.12 117 SER A N 1
ATOM 882 C CA . SER A 1 117 ? -11.104 7.727 -5.331 1.00 94.12 117 SER A CA 1
ATOM 883 C C . SER A 1 117 ? -11.693 6.358 -5.676 1.00 94.12 117 SER A C 1
ATOM 885 O O . SER A 1 117 ? -12.265 6.208 -6.753 1.00 94.12 117 SER A O 1
ATOM 887 N N . HIS A 1 118 ? -11.578 5.364 -4.786 1.00 92.50 118 HIS A N 1
ATOM 888 C CA . HIS A 1 118 ? -12.013 3.983 -5.023 1.00 92.50 118 HIS A CA 1
ATOM 889 C C . HIS A 1 118 ? -11.352 3.345 -6.263 1.00 92.50 118 HIS A C 1
ATOM 891 O O . HIS A 1 118 ? -11.922 2.489 -6.941 1.00 92.50 118 HIS A O 1
ATOM 897 N N . THR A 1 119 ? -10.116 3.746 -6.558 1.00 93.88 119 THR A N 1
ATOM 898 C CA . THR A 1 119 ? -9.304 3.177 -7.632 1.00 93.88 119 THR A CA 1
ATOM 899 C C . THR A 1 119 ? -8.694 1.857 -7.168 1.00 93.88 119 THR A C 1
ATOM 901 O O . THR A 1 119 ? -7.701 1.824 -6.447 1.00 93.88 119 THR A O 1
ATOM 904 N N . HIS A 1 120 ? -9.269 0.740 -7.610 1.00 91.88 120 HIS A N 1
ATOM 905 C CA . HIS A 1 120 ? -8.856 -0.594 -7.162 1.00 91.88 120 HIS A CA 1
ATOM 906 C C . HIS A 1 120 ? -7.540 -1.100 -7.763 1.00 91.88 120 HIS A C 1
ATOM 908 O O . HIS A 1 120 ? -6.975 -2.085 -7.280 1.00 91.88 120 HIS A O 1
ATOM 914 N N . THR A 1 121 ? -7.052 -0.487 -8.840 1.00 92.25 121 THR A N 1
ATOM 915 C CA . THR A 1 121 ? -5.812 -0.895 -9.510 1.00 92.25 121 THR A CA 1
ATOM 916 C C . THR A 1 121 ? -4.980 0.319 -9.875 1.00 92.25 121 THR A C 1
ATOM 918 O O . THR A 1 121 ? -5.475 1.243 -10.511 1.00 92.25 121 THR A O 1
ATOM 921 N N . LEU A 1 122 ? -3.707 0.282 -9.492 1.00 92.44 122 LEU A N 1
ATOM 922 C CA . LEU A 1 122 ? -2.725 1.317 -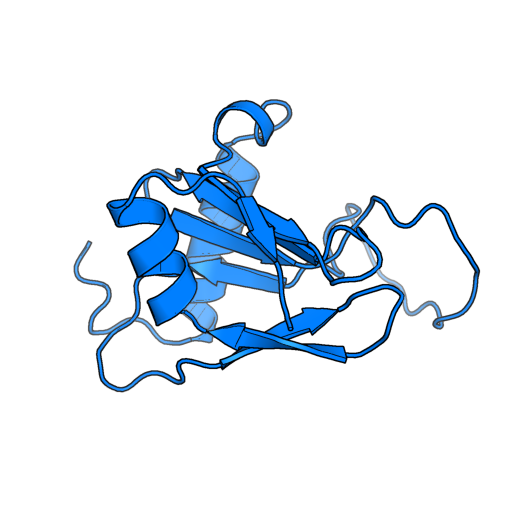9.766 1.00 92.44 122 LEU A CA 1
ATOM 923 C C . LEU A 1 122 ? -1.549 0.704 -10.529 1.00 92.44 122 LEU A C 1
ATOM 925 O O . LEU A 1 122 ? -1.041 -0.352 -10.146 1.00 92.44 122 LEU A O 1
ATOM 929 N N . SER A 1 123 ? -1.126 1.342 -11.617 1.00 90.88 123 SER A N 1
ATOM 930 C CA . SER A 1 123 ? 0.076 0.939 -12.347 1.00 90.88 123 SER A CA 1
ATOM 931 C C . SER A 1 123 ? 1.191 1.923 -12.050 1.00 90.88 123 SER A C 1
ATOM 933 O O . SER A 1 123 ? 1.022 3.122 -12.247 1.00 90.88 123 SER A O 1
ATOM 935 N N . LEU A 1 124 ? 2.341 1.404 -11.635 1.00 85.50 124 LEU A N 1
ATOM 936 C CA . LEU A 1 124 ? 3.578 2.169 -11.640 1.00 85.50 124 LEU A CA 1
ATOM 937 C C . LEU A 1 124 ? 3.959 2.558 -13.079 1.00 85.50 124 LEU A C 1
ATOM 939 O O . LEU A 1 124 ? 3.649 1.789 -13.998 1.00 85.50 124 LEU A O 1
ATOM 943 N N . PRO A 1 125 ? 4.638 3.702 -13.268 1.00 75.56 125 PRO A N 1
ATOM 944 C CA . PRO A 1 125 ? 5.240 4.084 -14.541 1.00 75.56 125 PRO A CA 1
ATOM 945 C C . PRO A 1 125 ? 6.497 3.265 -14.896 1.00 75.56 125 PRO A C 1
ATOM 947 O O . PRO A 1 125 ? 7.196 2.726 -13.995 1.00 75.56 125 PRO A O 1
#

Radius of gyration: 14.43 Å; chains: 1; bounding box: 33×35×34 Å

Foldseek 3Di:
DPQAPADQVRQQVVQVVQCVVCPPVQVVQWQAWEAEPVRWTKWTWGQGPVAIKIKADDDDPPDDDDDDDDDDDDDDRVVIRMGHLDHDPPDDQWDWIATPVGIDTHGSVVVVVCNVVSPHYHYDD

Secondary structure (DSSP, 8-state):
--GGG--HHHHHHHHHHHHHHTGGGGGGGEEEEEE-TT--EEEEEEEETTEEEEEE--S---S---------SS-TTTT-EEEES---TTS--EEEEEETTEEEEEEHHHHHHHHHTT--EEE--

Sequence (125 aa):
MNTRTVSPSERRAIARTAVDALGRQRSDHALVRVTCPASHHVATVYRTEEGPAVVSGGPHTHGSRDFVDTAHHGDSLGSEFVDLIEASEFEDDALPVRCACGARTLSRQELQRAVESHTHTLSLP